Protein AF-A0A9D2TL88-F1 (afdb_monomer)

Organism: NCBI:txid2838752

Solvent-accessible surface area (backbone atoms only — not comparable to full-atom values): 6311 Å² total; per-residue (Å²): 135,86,83,82,78,78,70,80,78,76,72,84,81,68,47,79,46,78,68,51,81,41,80,43,57,55,88,46,75,70,46,76,49,70,79,45,53,99,51,47,31,24,42,31,40,39,42,44,40,79,73,83,78,79,82,76,79,81,73,78,80,76,81,83,74,78,72,68,45,76,46,79,54,99,91,41,84,45,78,46,69,63,75,74,74,82,76,72,70,91,79,123

pLDDT: mean 88.41, std 13.4, range [47.66, 98.81]

Mean predicted aligned error: 12.59 Å

Foldseek 3Di:
DDDDCPPDDDDDAAAEEEDEEAEDAQPDDWDWDFPDDPRHTHIYTYHYDDDDDDDDDDDDDDDDAADWDWDADPNDIDIHGPDPPPPPPPPD

Secondary structure (DSSP, 8-state):
---------PPPPPEEEEEEEEEE-TTSPPEEEE-S-SSEEEEEEEEEPPPPPPPPPPPPPPPPPPPPEEEEETTEEEEEPP-------S--

Structure (mmCIF, N/CA/C/O backbone):
data_AF-A0A9D2TL88-F1
#
_entry.id   AF-A0A9D2TL88-F1
#
loop_
_atom_site.group_PDB
_atom_site.id
_atom_site.type_symbol
_atom_site.label_atom_id
_atom_site.label_alt_id
_atom_site.label_comp_id
_atom_site.label_asym_id
_atom_site.label_entity_id
_atom_site.label_seq_id
_atom_site.pdbx_PDB_ins_code
_atom_site.Cartn_x
_atom_site.Cartn_y
_atom_site.Cartn_z
_atom_site.occupancy
_atom_site.B_iso_or_equiv
_atom_site.auth_seq_id
_atom_site.auth_comp_id
_atom_site.auth_asym_id
_atom_site.auth_atom_id
_atom_site.pdbx_PDB_model_num
ATOM 1 N N . MET A 1 1 ? -26.941 -18.211 61.215 1.00 56.06 1 MET A N 1
ATOM 2 C CA . MET A 1 1 ? -25.659 -17.731 60.655 1.00 56.06 1 MET A CA 1
ATOM 3 C C . MET A 1 1 ? -25.843 -17.661 59.146 1.00 56.06 1 MET A C 1
ATOM 5 O O . MET A 1 1 ? -25.938 -18.708 58.524 1.00 56.06 1 MET A O 1
ATOM 9 N N . ALA A 1 2 ? -26.055 -16.472 58.579 1.00 59.19 2 ALA A N 1
ATOM 10 C CA . ALA A 1 2 ? -26.278 -16.318 57.141 1.00 59.19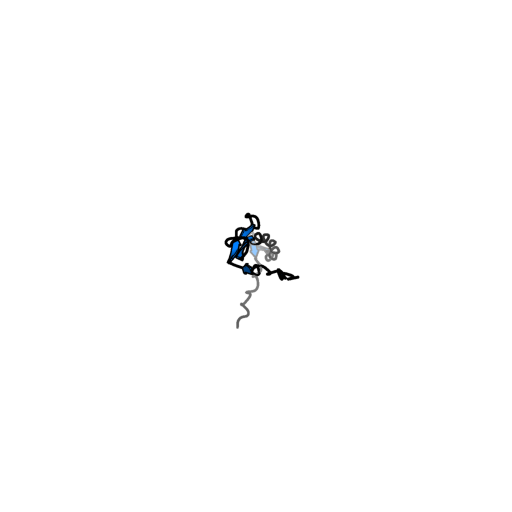 2 ALA A CA 1
ATOM 11 C C . ALA A 1 2 ? -24.931 -16.056 56.461 1.00 59.19 2 ALA A C 1
ATOM 13 O O . ALA A 1 2 ? -24.248 -15.094 56.807 1.00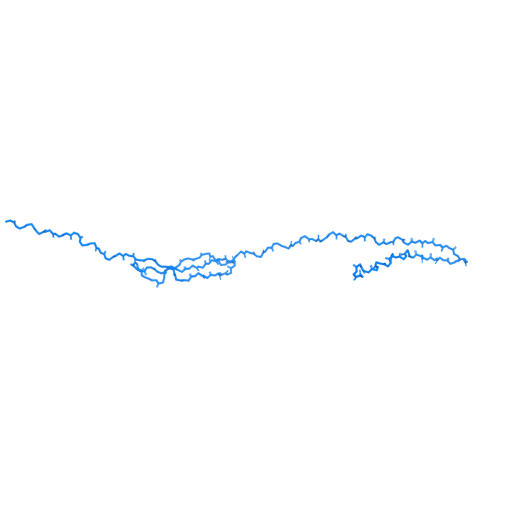 59.19 2 ALA A O 1
ATOM 14 N N . ARG A 1 3 ? -24.530 -16.928 55.534 1.00 74.88 3 ARG A N 1
ATOM 15 C CA . ARG A 1 3 ? -23.431 -16.640 54.612 1.00 74.88 3 ARG A CA 1
ATOM 16 C C . ARG A 1 3 ? -24.028 -15.894 53.425 1.00 74.88 3 ARG A C 1
ATOM 18 O O . ARG A 1 3 ? -24.833 -16.460 52.695 1.00 74.88 3 ARG A O 1
ATOM 25 N N . PHE A 1 4 ? -23.675 -14.620 53.295 1.00 75.94 4 PHE A N 1
ATOM 26 C CA . PHE A 1 4 ? -23.907 -13.854 52.077 1.00 75.94 4 PHE A CA 1
ATOM 27 C C . PHE A 1 4 ? -22.849 -14.286 51.067 1.00 75.94 4 PHE A C 1
ATOM 29 O O . PHE A 1 4 ? -21.672 -13.971 51.229 1.00 75.94 4 PHE A O 1
ATOM 36 N N . ASP A 1 5 ? -23.267 -15.060 50.072 1.00 74.31 5 ASP A N 1
ATOM 37 C CA . ASP A 1 5 ? -22.416 -15.408 48.945 1.00 74.31 5 ASP A CA 1
ATOM 38 C C . ASP A 1 5 ? -22.476 -14.251 47.942 1.00 74.31 5 ASP A C 1
ATOM 40 O O . ASP A 1 5 ? -23.455 -14.082 47.214 1.00 74.31 5 ASP A O 1
ATOM 44 N N . LEU A 1 6 ? -21.452 -13.394 47.961 1.00 72.56 6 LEU A N 1
ATOM 45 C CA . LEU A 1 6 ?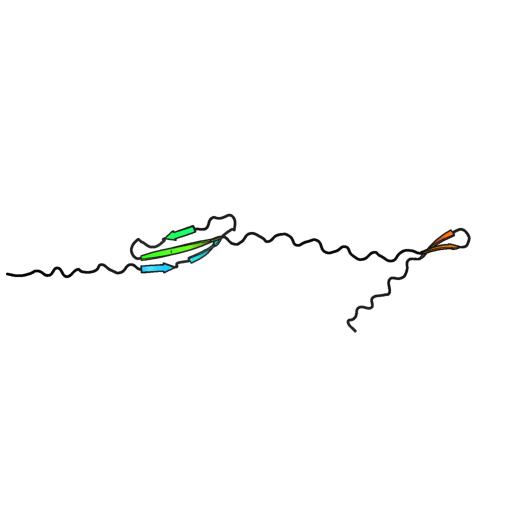 -21.238 -12.339 46.966 1.00 72.56 6 LEU A CA 1
ATOM 46 C C . LEU A 1 6 ? -20.655 -12.968 45.698 1.00 72.56 6 LEU A C 1
ATOM 48 O O . LEU A 1 6 ? -19.581 -12.556 45.256 1.00 72.56 6 LEU A O 1
ATOM 52 N N . GLY A 1 7 ? -21.325 -14.006 45.177 1.00 67.12 7 GLY A N 1
ATOM 53 C CA . GLY A 1 7 ? -20.900 -14.748 43.997 1.00 67.12 7 GLY A CA 1
ATOM 54 C C . GLY A 1 7 ? -20.383 -13.762 42.962 1.00 67.12 7 GLY A C 1
ATOM 55 O O . GLY A 1 7 ? -21.087 -12.818 42.606 1.00 67.12 7 GLY A O 1
ATOM 56 N N . SER A 1 8 ? -19.109 -13.906 42.602 1.00 69.88 8 SER A N 1
ATOM 57 C CA . SER A 1 8 ? -18.366 -12.912 41.837 1.00 69.88 8 SER A CA 1
ATOM 58 C C . SER A 1 8 ? -19.109 -12.609 40.543 1.00 69.88 8 SER A C 1
ATOM 60 O O . SER A 1 8 ? -19.087 -13.413 39.609 1.00 69.88 8 SER A O 1
ATOM 62 N N . VAL A 1 9 ? -19.791 -11.465 40.496 1.00 78.62 9 VAL A N 1
ATOM 63 C CA . VAL A 1 9 ? -20.420 -10.984 39.273 1.00 78.62 9 VAL A CA 1
ATOM 64 C C . VAL A 1 9 ? -19.281 -10.576 38.358 1.00 78.62 9 VAL A C 1
ATOM 66 O O . VAL A 1 9 ? -18.581 -9.595 38.610 1.00 78.62 9 VAL A O 1
ATOM 69 N N . GLN A 1 10 ? -19.046 -11.377 37.328 1.00 80.69 10 GLN A N 1
ATOM 70 C CA . GLN A 1 10 ? -18.081 -11.023 36.308 1.00 80.69 10 GLN A CA 1
ATOM 71 C C . GLN A 1 10 ? -18.623 -9.804 35.556 1.00 80.69 10 GLN A C 1
ATOM 73 O O . GLN A 1 10 ? -19.794 -9.779 35.171 1.00 80.69 10 GLN A O 1
ATOM 78 N N . GLY A 1 11 ? -17.793 -8.769 35.412 1.00 83.19 11 GLY A N 1
ATOM 79 C CA . GLY A 1 11 ? -18.157 -7.583 34.639 1.00 83.19 11 GLY A CA 1
ATOM 80 C C . GLY A 1 11 ? -18.451 -7.936 33.173 1.00 83.19 11 GLY A C 1
ATOM 81 O O . GLY A 1 11 ? -18.087 -9.027 32.723 1.00 83.19 11 GLY A O 1
ATOM 82 N N . PRO A 1 12 ? -19.102 -7.034 32.416 1.00 87.38 12 PRO A N 1
ATOM 83 C CA . PRO A 1 12 ? -19.336 -7.236 30.990 1.00 87.38 12 PRO A CA 1
ATOM 84 C C . PRO A 1 12 ? -18.041 -7.599 30.255 1.00 87.38 12 PRO A C 1
ATOM 86 O O . PRO A 1 12 ? -16.977 -7.054 30.550 1.00 87.38 12 PRO A O 1
ATOM 89 N N . ALA A 1 13 ? -18.128 -8.522 29.297 1.00 91.50 13 ALA A N 1
ATOM 90 C CA . ALA A 1 13 ? -16.982 -8.872 28.469 1.00 91.50 13 ALA A CA 1
ATOM 91 C C . ALA A 1 13 ? -16.578 -7.678 27.594 1.00 91.50 13 ALA A C 1
ATOM 93 O O . ALA A 1 13 ? -17.434 -7.041 26.979 1.00 91.50 13 ALA A O 1
ATOM 94 N N . ALA A 1 14 ? -15.275 -7.412 27.509 1.00 95.69 14 ALA A N 1
ATOM 95 C CA . ALA A 1 14 ? -14.757 -6.441 26.559 1.00 95.69 14 ALA A CA 1
ATOM 96 C C . ALA A 1 14 ? -14.827 -6.997 25.129 1.00 95.69 14 ALA A C 1
ATOM 98 O O . ALA A 1 14 ? -14.666 -8.200 24.903 1.00 95.69 14 ALA A O 1
ATOM 99 N N . THR A 1 15 ? -15.031 -6.114 24.157 1.00 97.12 15 THR A N 1
ATOM 100 C CA . THR A 1 15 ? -15.049 -6.459 22.730 1.00 97.12 15 THR A CA 1
ATOM 101 C C . THR A 1 15 ? -13.952 -5.722 21.977 1.00 97.12 15 THR A C 1
ATOM 103 O O . THR A 1 15 ? -13.591 -4.600 22.334 1.00 97.12 15 THR A O 1
ATOM 106 N N . VAL A 1 16 ? -13.450 -6.343 20.909 1.00 97.88 16 VAL A N 1
ATOM 107 C CA . VAL A 1 16 ? -12.519 -5.714 19.969 1.00 97.88 16 VAL A CA 1
ATOM 108 C C . VAL A 1 16 ? -13.029 -5.943 18.554 1.00 97.88 16 VAL A C 1
ATOM 110 O O . VAL A 1 16 ? -13.328 -7.075 18.175 1.00 97.88 16 VAL A O 1
ATOM 113 N N . ALA A 1 17 ? -13.098 -4.871 17.772 1.00 98.44 17 ALA A N 1
ATOM 114 C CA . ALA A 1 17 ? -13.446 -4.905 16.361 1.00 98.44 17 ALA A CA 1
ATOM 115 C C . ALA A 1 17 ? -12.382 -4.195 15.514 1.00 98.44 17 ALA A C 1
ATOM 117 O O . ALA A 1 17 ? -11.645 -3.330 15.994 1.00 98.44 17 ALA A O 1
ATOM 118 N N . VAL A 1 18 ? -12.327 -4.5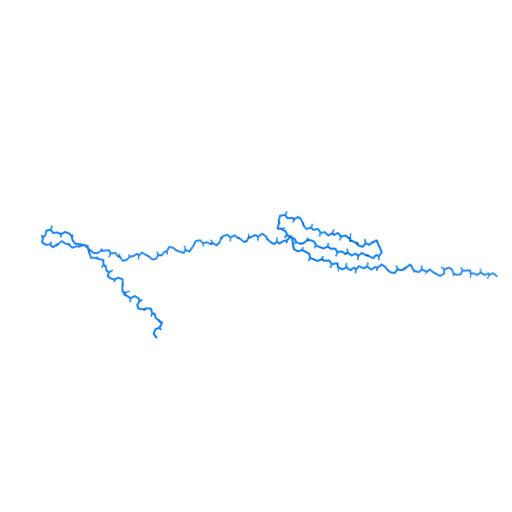47 14.229 1.00 98.38 18 VAL A N 1
ATOM 119 C CA . VAL A 1 18 ? -11.573 -3.789 13.225 1.00 98.38 18 VAL A CA 1
ATOM 120 C C . VAL A 1 18 ? -12.516 -2.772 12.598 1.00 98.38 18 VAL A C 1
ATOM 122 O O . VAL A 1 18 ? -13.582 -3.144 12.114 1.00 98.38 18 VAL A O 1
ATOM 125 N N . GLY A 1 19 ? -12.125 -1.498 12.626 1.00 98.00 19 GLY A N 1
ATOM 126 C CA . GLY A 1 19 ? -12.856 -0.419 11.969 1.00 98.00 19 GLY A CA 1
ATOM 127 C C . GLY A 1 19 ? -12.491 -0.344 10.491 1.00 98.00 19 GLY A C 1
ATOM 128 O O . GLY A 1 19 ? -13.142 -0.945 9.640 1.00 98.00 19 GLY A O 1
ATOM 129 N N . GLY A 1 20 ? -11.428 0.402 10.191 1.00 97.62 20 GLY A N 1
ATOM 130 C CA . GLY A 1 20 ? -10.907 0.578 8.841 1.00 97.62 20 GLY A CA 1
ATOM 131 C C . GLY A 1 20 ? -9.468 0.101 8.673 1.00 97.62 20 GLY A C 1
ATOM 132 O O . GLY A 1 20 ? -8.647 0.170 9.591 1.00 97.62 20 GLY A O 1
ATOM 133 N N . VAL A 1 21 ? -9.155 -0.320 7.450 1.00 98.50 21 VAL A N 1
ATOM 134 C CA . VAL A 1 21 ? -7.785 -0.531 6.982 1.00 98.50 21 VAL A CA 1
ATOM 135 C C . VAL A 1 21 ? -7.541 0.427 5.828 1.00 98.50 21 VAL A C 1
ATOM 137 O O . VAL A 1 21 ? -8.201 0.346 4.793 1.00 98.50 21 VAL A O 1
ATOM 140 N N . GLN A 1 22 ? -6.603 1.349 6.014 1.00 98.44 22 GLN A N 1
ATOM 141 C CA . GLN A 1 22 ? -6.233 2.336 5.012 1.00 98.44 22 GLN A CA 1
ATOM 142 C C . GLN A 1 22 ? -4.798 2.106 4.556 1.00 98.44 22 GLN A C 1
ATOM 144 O O . GLN A 1 22 ? -3.874 2.052 5.367 1.00 98.44 22 GLN A O 1
ATOM 149 N N . THR A 1 23 ? -4.595 2.040 3.243 1.00 98.38 23 THR A N 1
ATOM 150 C CA . THR A 1 23 ? -3.252 2.118 2.672 1.00 98.38 23 THR A CA 1
ATOM 151 C C . THR A 1 23 ? -2.816 3.577 2.570 1.00 98.38 23 THR A C 1
ATOM 153 O O . THR A 1 23 ? -3.528 4.399 1.993 1.00 98.38 23 THR A O 1
ATOM 156 N N . VAL A 1 24 ? -1.648 3.901 3.121 1.00 98.31 24 VAL A N 1
ATOM 157 C CA . VAL A 1 24 ? -1.075 5.258 3.136 1.00 98.31 24 VAL A CA 1
ATOM 158 C C . VAL A 1 24 ? 0.190 5.344 2.273 1.00 98.31 24 VAL A C 1
ATOM 160 O O . VAL A 1 24 ? 0.613 4.356 1.663 1.00 98.31 24 VAL A O 1
ATOM 163 N N . SER A 1 25 ? 0.785 6.538 2.167 1.00 97.56 25 SER A N 1
ATOM 164 C CA . SER A 1 25 ? 2.050 6.723 1.441 1.00 97.56 25 SER A CA 1
ATOM 165 C C . SER A 1 25 ? 3.161 5.851 2.036 1.00 97.56 25 SER A C 1
ATOM 167 O O . SER A 1 25 ? 3.147 5.566 3.229 1.00 97.56 25 SER A O 1
ATOM 169 N N . TYR A 1 26 ? 4.144 5.460 1.220 1.00 96.75 26 TYR A N 1
ATOM 170 C CA . TYR A 1 26 ? 5.261 4.619 1.676 1.00 96.75 26 TYR A CA 1
ATOM 171 C C . TYR A 1 26 ? 6.182 5.356 2.663 1.00 96.75 26 TYR A C 1
ATOM 173 O O . TYR A 1 26 ? 6.919 4.725 3.409 1.00 96.75 26 TYR A O 1
ATOM 181 N N . GLU A 1 27 ? 6.142 6.692 2.658 1.00 97.31 27 GLU A N 1
ATOM 182 C CA . GLU A 1 27 ? 6.908 7.556 3.565 1.00 97.31 27 GLU A CA 1
ATOM 183 C C . GLU A 1 27 ? 6.232 7.726 4.931 1.00 97.31 27 GLU A C 1
ATOM 185 O O . GLU A 1 27 ? 6.844 8.213 5.878 1.00 97.31 27 GLU A O 1
ATOM 190 N N . SER A 1 28 ? 4.953 7.362 5.040 1.00 97.88 28 SER A N 1
ATOM 191 C CA . SER A 1 28 ? 4.222 7.444 6.299 1.00 97.88 28 SER A CA 1
ATOM 192 C C . SER A 1 28 ? 4.581 6.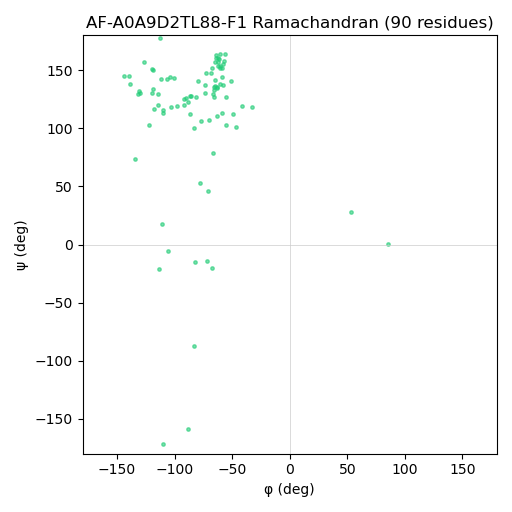249 7.190 1.00 97.88 28 SER A C 1
ATOM 194 O O . SER A 1 28 ? 4.692 5.133 6.681 1.00 97.88 28 SER A O 1
ATOM 196 N N . PRO A 1 29 ? 4.737 6.431 8.513 1.00 97.31 29 PRO A N 1
ATOM 197 C CA . PRO A 1 29 ? 4.906 5.308 9.426 1.00 97.31 29 PRO A CA 1
ATOM 198 C C . PRO A 1 29 ? 3.621 4.474 9.501 1.00 97.31 29 PRO A C 1
ATOM 200 O O . PRO A 1 29 ? 2.514 4.993 9.338 1.00 97.31 29 PRO A O 1
ATOM 203 N N . ALA A 1 30 ? 3.767 3.180 9.790 1.00 98.31 30 ALA A N 1
ATOM 204 C CA . ALA A 1 30 ? 2.624 2.348 10.143 1.00 98.31 30 ALA A CA 1
ATOM 205 C C . ALA A 1 30 ? 2.018 2.832 11.463 1.00 98.31 30 ALA A C 1
ATOM 207 O O . ALA A 1 30 ? 2.744 3.209 12.385 1.00 98.31 30 ALA A O 1
ATOM 208 N N . ASN A 1 31 ? 0.691 2.813 11.552 1.00 98.56 31 ASN A N 1
ATOM 209 C CA . ASN A 1 31 ? -0.008 3.300 12.730 1.00 98.56 31 ASN A CA 1
ATOM 210 C C . ASN A 1 31 ? -1.253 2.464 13.030 1.00 98.56 31 ASN A C 1
ATOM 212 O O . ASN A 1 31 ? -1.948 2.003 12.120 1.00 98.56 31 ASN A O 1
ATOM 216 N N . VAL A 1 32 ? -1.535 2.304 14.321 1.00 98.56 32 VAL A N 1
ATOM 217 C CA . VAL A 1 32 ? -2.749 1.675 14.841 1.00 98.56 32 VAL A CA 1
ATOM 218 C C . VAL A 1 32 ? -3.319 2.582 15.917 1.00 98.56 32 VAL A C 1
ATOM 220 O O . VAL A 1 32 ? -2.600 2.985 16.829 1.00 98.56 32 VAL A O 1
ATOM 223 N N . TYR A 1 33 ? -4.607 2.899 15.825 1.00 98.19 33 TYR A N 1
ATOM 224 C CA . TYR A 1 33 ? -5.278 3.751 16.805 1.00 98.19 33 TYR A CA 1
ATOM 225 C C . TYR A 1 33 ? -6.685 3.244 17.130 1.00 98.19 33 TYR A C 1
ATOM 227 O O . TYR A 1 33 ? -7.381 2.696 16.271 1.00 98.19 33 TYR A O 1
ATOM 235 N N . ASN A 1 34 ? -7.092 3.420 18.390 1.00 98.38 34 ASN A N 1
ATOM 236 C CA . ASN A 1 34 ? -8.419 3.052 18.878 1.00 98.38 34 ASN A CA 1
ATOM 237 C C . ASN A 1 34 ? -9.380 4.240 18.715 1.00 98.38 34 ASN A C 1
ATOM 239 O O . ASN A 1 34 ? -9.082 5.335 19.185 1.00 98.38 34 ASN A O 1
ATOM 243 N N . THR A 1 35 ? -10.520 4.026 18.057 1.00 98.31 35 THR A N 1
ATOM 244 C CA . THR A 1 35 ? -11.633 4.997 18.005 1.00 98.31 35 THR A CA 1
ATOM 245 C C . THR A 1 35 ? -12.823 4.594 18.871 1.00 98.31 35 THR A C 1
ATOM 247 O O . THR A 1 35 ? -13.791 5.344 18.949 1.00 98.31 35 THR A O 1
ATOM 250 N N . GLY A 1 36 ? -12.780 3.400 19.462 1.00 97.44 36 GLY A N 1
ATOM 251 C CA . GLY A 1 36 ? -13.710 2.959 20.495 1.00 97.44 36 GLY A CA 1
ATOM 252 C C . GLY A 1 36 ? -13.226 3.362 21.887 1.00 97.44 36 GLY A C 1
ATOM 253 O O . GLY A 1 36 ? -12.400 4.264 22.032 1.00 97.44 36 GLY A O 1
ATOM 254 N N . ASP A 1 37 ? -13.714 2.671 22.910 1.00 96.94 37 ASP A N 1
ATOM 255 C CA . ASP A 1 37 ? -13.307 2.893 24.300 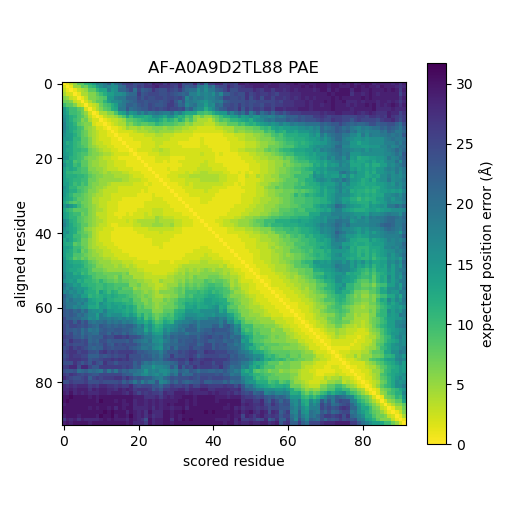1.00 96.94 37 ASP A CA 1
ATOM 256 C C . ASP A 1 37 ? -12.468 1.721 24.850 1.00 96.94 37 ASP A C 1
ATOM 258 O O . ASP A 1 37 ? -12.004 0.854 24.101 1.00 96.94 37 ASP A O 1
ATOM 262 N N . GLU A 1 38 ? -12.200 1.739 26.156 1.00 94.38 38 GLU A N 1
ATOM 263 C CA . GLU A 1 38 ? -11.397 0.733 26.864 1.00 94.38 38 GLU A CA 1
ATOM 264 C C . GLU A 1 38 ? -12.094 -0.630 27.031 1.00 94.38 38 GLU A C 1
ATOM 266 O O . GLU A 1 38 ? -11.440 -1.630 27.331 1.00 94.38 38 GLU A O 1
ATOM 271 N N . HIS A 1 39 ? -13.407 -0.694 26.809 1.00 95.06 39 HIS A N 1
ATOM 272 C CA . HIS A 1 39 ? -14.234 -1.894 26.919 1.00 95.06 39 HIS A CA 1
ATOM 273 C C . HIS A 1 39 ? -14.812 -2.346 25.565 1.00 95.06 39 HIS A C 1
ATOM 275 O O . HIS A 1 39 ? -15.135 -3.521 25.392 1.00 95.06 39 HIS A O 1
ATOM 281 N N . ALA A 1 40 ? -14.892 -1.454 24.581 1.00 97.25 40 ALA A N 1
ATOM 282 C CA . ALA A 1 40 ? -15.342 -1.704 23.220 1.00 97.25 40 ALA A CA 1
ATOM 283 C C . ALA A 1 40 ? -14.381 -1.051 22.216 1.00 97.25 40 ALA A C 1
ATOM 285 O O . ALA A 1 40 ? -14.678 -0.021 21.608 1.00 97.25 40 ALA A O 1
ATOM 286 N N . ALA A 1 41 ? -13.202 -1.652 22.049 1.00 98.38 41 ALA A N 1
ATOM 287 C CA . ALA A 1 41 ? -12.167 -1.108 21.182 1.00 98.38 41 ALA A CA 1
ATOM 288 C C . ALA A 1 41 ? -12.516 -1.287 19.697 1.00 98.38 41 ALA A C 1
ATOM 290 O O . ALA A 1 41 ? -12.915 -2.365 19.251 1.00 98.38 41 ALA A O 1
ATOM 291 N N . VAL A 1 42 ? -12.272 -0.238 18.913 1.00 98.69 42 VAL A N 1
ATOM 292 C CA . VAL A 1 42 ? -12.344 -0.265 17.450 1.00 98.69 42 VAL A CA 1
ATOM 293 C C . VAL A 1 42 ? -10.985 0.149 16.913 1.00 98.69 42 VAL A C 1
ATOM 295 O O . VAL A 1 42 ? -10.627 1.327 16.931 1.00 98.69 42 VAL A O 1
ATOM 298 N N . LEU A 1 43 ? -10.210 -0.836 16.466 1.00 98.75 43 LEU A N 1
ATOM 299 C CA . LEU A 1 43 ? -8.850 -0.621 15.989 1.00 98.75 43 LEU A CA 1
ATOM 300 C C . LEU A 1 43 ? -8.864 -0.260 14.505 1.00 98.75 43 LEU A C 1
ATOM 302 O O . LEU A 1 43 ? -9.438 -0.978 13.681 1.00 98.75 43 LEU A O 1
ATOM 306 N N . ASN A 1 44 ? -8.207 0.845 14.170 1.00 98.81 44 ASN A N 1
ATOM 307 C CA . ASN A 1 44 ? -8.007 1.300 12.801 1.00 98.81 44 ASN A CA 1
ATOM 308 C C . ASN A 1 44 ? -6.534 1.193 12.428 1.00 98.81 44 ASN A C 1
ATOM 310 O O . ASN A 1 44 ? -5.661 1.477 13.250 1.00 98.81 44 ASN A O 1
ATOM 314 N N . PHE A 1 45 ? -6.272 0.813 11.180 1.00 98.81 45 PHE A N 1
ATOM 315 C CA . PHE A 1 45 ? -4.934 0.522 10.682 1.00 98.81 45 PHE A CA 1
ATOM 316 C C . PHE A 1 45 ? -4.571 1.451 9.532 1.00 98.81 45 PHE A C 1
ATOM 318 O O . PHE A 1 45 ? -5.306 1.559 8.550 1.00 98.81 45 PHE A O 1
ATOM 325 N N . GLN A 1 46 ? -3.394 2.059 9.626 1.00 98.75 46 GLN A N 1
ATOM 326 C CA . GLN A 1 46 ? -2.734 2.735 8.517 1.00 98.75 46 GLN A CA 1
ATOM 327 C C . GLN A 1 46 ? -1.515 1.914 8.111 1.00 98.75 46 GLN A C 1
ATOM 329 O O . GLN A 1 46 ? -0.559 1.775 8.877 1.00 98.75 46 GLN A O 1
ATOM 334 N N . ILE A 1 47 ? -1.573 1.347 6.908 1.00 98.50 47 ILE A N 1
ATOM 335 C CA . ILE A 1 47 ? -0.558 0.446 6.363 1.00 98.50 47 ILE A CA 1
ATOM 336 C C . ILE A 1 47 ? 0.165 1.170 5.222 1.00 98.50 47 ILE A C 1
ATOM 338 O O . ILE A 1 47 ? -0.467 1.485 4.210 1.00 98.50 47 ILE A O 1
ATOM 342 N N . PRO A 1 48 ? 1.468 1.460 5.341 1.00 98.50 48 PRO A N 1
ATOM 343 C CA . PRO A 1 48 ? 2.223 2.079 4.258 1.00 98.50 48 PRO A CA 1
ATOM 344 C C . PRO A 1 48 ? 2.279 1.159 3.038 1.00 98.50 48 PRO A C 1
ATOM 346 O O . PRO A 1 48 ? 2.520 -0.044 3.165 1.00 98.50 48 PRO A O 1
ATOM 349 N N . ARG A 1 49 ? 2.066 1.713 1.840 1.00 97.69 49 ARG A N 1
ATOM 350 C CA . ARG A 1 49 ? 2.355 0.983 0.595 1.00 97.69 49 ARG A CA 1
ATOM 351 C C . ARG A 1 49 ? 3.857 0.711 0.472 1.00 97.69 49 ARG A C 1
ATOM 353 O O . ARG A 1 49 ? 4.668 1.450 1.023 1.00 97.69 49 ARG A O 1
ATOM 360 N N . GLY A 1 50 ? 4.231 -0.297 -0.312 1.00 96.50 50 GLY A N 1
ATOM 361 C CA . GLY A 1 50 ? 5.635 -0.508 -0.671 1.00 96.50 50 GLY A CA 1
ATOM 362 C C . GLY A 1 50 ? 6.212 0.669 -1.479 1.00 96.50 50 GLY A C 1
ATOM 363 O O . GLY A 1 50 ? 5.454 1.373 -2.160 1.00 96.50 50 GLY A O 1
ATOM 364 N N . PRO A 1 51 ? 7.537 0.899 -1.428 1.00 95.25 51 PRO A N 1
ATOM 365 C CA . PRO A 1 51 ? 8.187 1.871 -2.298 1.00 95.25 51 PRO A CA 1
ATOM 366 C C . PRO A 1 51 ? 8.039 1.464 -3.771 1.00 95.25 51 PRO A C 1
ATOM 368 O O . PRO A 1 51 ? 7.777 0.304 -4.099 1.00 95.25 51 PRO A O 1
ATOM 371 N N . LYS A 1 52 ? 8.223 2.426 -4.683 1.00 94.81 52 LYS A N 1
ATOM 372 C CA . LYS A 1 52 ? 8.307 2.118 -6.115 1.00 94.81 52 LYS A CA 1
ATOM 373 C C . LYS A 1 52 ? 9.491 1.172 -6.351 1.00 94.81 52 LYS A C 1
ATOM 375 O O . LYS A 1 52 ? 10.562 1.390 -5.792 1.00 94.81 52 LYS A O 1
ATOM 380 N N . GLY A 1 53 ? 9.298 0.164 -7.199 1.00 94.62 53 GLY A N 1
ATOM 381 C CA . GLY A 1 53 ? 10.387 -0.706 -7.638 1.00 94.62 53 GLY A CA 1
ATOM 382 C C . GLY A 1 53 ? 11.484 0.057 -8.385 1.00 94.62 53 GLY A C 1
ATOM 383 O O . GLY A 1 53 ? 11.264 1.159 -8.903 1.00 94.62 53 GLY A O 1
ATOM 384 N N . GLU A 1 54 ? 12.668 -0.543 -8.448 1.00 96.69 54 GLU A N 1
ATOM 385 C CA . GLU A 1 54 ? 13.800 0.011 -9.186 1.00 96.69 54 GLU A CA 1
ATOM 386 C C . GLU A 1 54 ? 13.499 0.114 -10.688 1.00 96.69 54 GLU A C 1
ATOM 388 O O . GLU A 1 54 ? 12.625 -0.567 -11.237 1.00 96.69 54 GLU A O 1
ATOM 393 N N . ARG A 1 55 ? 14.219 1.005 -11.376 1.00 96.06 55 ARG A N 1
ATOM 394 C CA . ARG A 1 55 ? 14.157 1.075 -12.837 1.00 96.06 55 ARG A CA 1
ATOM 395 C C . ARG A 1 55 ? 14.736 -0.223 -13.403 1.00 96.06 55 ARG A C 1
ATOM 397 O O . ARG A 1 55 ? 15.832 -0.609 -13.017 1.00 96.06 55 ARG A O 1
ATOM 404 N N . GLY A 1 56 ? 14.036 -0.833 -14.358 1.00 96.00 56 GLY A N 1
ATOM 405 C CA . GLY A 1 56 ? 14.564 -1.982 -15.092 1.00 96.00 56 GLY A CA 1
ATOM 406 C C . GLY A 1 56 ? 15.877 -1.666 -15.815 1.00 96.00 56 GLY A C 1
ATOM 407 O O . GLY A 1 56 ? 16.166 -0.509 -16.149 1.00 96.00 56 GLY A O 1
ATOM 408 N N . GLU A 1 57 ? 16.665 -2.706 -16.063 1.00 97.44 57 GLU A N 1
ATOM 409 C CA . GLU A 1 57 ? 17.925 -2.591 -16.789 1.00 97.44 57 GLU A CA 1
ATOM 410 C C . GLU A 1 57 ? 17.707 -2.062 -18.214 1.00 97.44 57 GLU A C 1
ATOM 412 O O . GLU A 1 57 ? 16.635 -2.200 -18.813 1.00 97.44 57 GLU A O 1
ATOM 417 N N . ARG A 1 58 ? 18.738 -1.419 -18.773 1.00 96.50 58 ARG A N 1
ATOM 418 C CA . ARG A 1 58 ? 18.731 -1.079 -20.197 1.00 96.50 58 ARG A CA 1
ATOM 419 C C . ARG A 1 58 ? 18.740 -2.386 -20.990 1.00 96.50 58 ARG A C 1
ATOM 421 O O . ARG A 1 58 ? 19.523 -3.274 -20.673 1.00 96.50 58 ARG A O 1
ATOM 428 N N . GLY A 1 59 ? 17.924 -2.459 -22.039 1.00 96.06 59 GLY A N 1
ATOM 429 C CA . GLY A 1 59 ? 17.990 -3.566 -22.988 1.00 96.06 59 GLY A CA 1
ATOM 430 C C . GLY A 1 59 ? 19.386 -3.721 -23.613 1.00 96.06 59 GLY A C 1
ATOM 431 O O . GLY A 1 59 ? 20.213 -2.800 -23.532 1.00 96.06 59 GLY A O 1
ATOM 432 N N . PRO A 1 60 ? 19.665 -4.875 -24.237 1.00 96.88 60 PRO A N 1
ATOM 433 C CA . PRO A 1 60 ? 20.904 -5.069 -24.978 1.00 96.88 60 PRO A CA 1
ATOM 434 C C . PRO A 1 60 ? 21.054 -4.006 -26.074 1.00 96.88 60 PRO A C 1
ATOM 436 O O . PRO A 1 60 ? 20.078 -3.390 -26.511 1.00 96.88 60 PRO A O 1
ATOM 439 N N . ALA A 1 61 ? 22.294 -3.770 -26.506 1.00 95.75 61 ALA A N 1
ATOM 440 C CA . ALA A 1 61 ? 22.515 -3.011 -27.730 1.00 95.75 61 ALA A CA 1
ATOM 441 C C . ALA A 1 61 ? 21.824 -3.734 -28.895 1.00 95.75 61 ALA A C 1
ATOM 443 O O . ALA A 1 61 ? 21.790 -4.964 -28.914 1.00 95.75 61 ALA A O 1
ATOM 444 N N . GLY A 1 62 ? 21.276 -2.968 -29.839 1.00 92.31 62 GLY A N 1
ATOM 445 C CA . GLY A 1 62 ? 20.829 -3.542 -31.104 1.00 92.31 62 GLY A CA 1
ATOM 446 C C . GLY A 1 62 ? 22.013 -4.114 -31.879 1.00 92.31 62 GLY A C 1
ATOM 447 O O . GLY A 1 62 ? 23.166 -3.741 -31.629 1.00 92.31 62 GLY A O 1
ATOM 448 N N . ASP A 1 63 ? 21.719 -5.004 -32.817 1.00 93.19 63 ASP A N 1
ATOM 449 C CA . ASP A 1 63 ? 22.740 -5.579 -33.682 1.00 93.19 63 ASP A CA 1
ATOM 450 C C . ASP A 1 63 ? 23.442 -4.496 -34.510 1.00 93.19 63 ASP A C 1
ATOM 452 O O . ASP A 1 63 ? 22.891 -3.428 -34.805 1.00 93.19 63 ASP A O 1
ATOM 456 N N . ALA A 1 64 ? 24.699 -4.759 -34.869 1.00 88.69 64 ALA A N 1
ATOM 457 C CA . ALA A 1 64 ? 25.418 -3.890 -35.785 1.00 88.69 64 ALA A CA 1
ATOM 458 C C . ALA A 1 64 ? 24.715 -3.895 -37.150 1.00 88.69 64 ALA A C 1
ATOM 460 O O . ALA A 1 64 ? 24.373 -4.953 -37.674 1.00 88.69 64 ALA A O 1
ATOM 461 N N . GLY A 1 65 ? 24.533 -2.709 -37.734 1.00 83.88 65 GLY A N 1
ATOM 462 C CA . GLY A 1 65 ? 24.007 -2.591 -39.091 1.00 83.88 65 GLY A CA 1
ATOM 463 C C . GLY A 1 65 ? 24.941 -3.218 -40.136 1.00 83.88 65 GLY A C 1
ATOM 464 O O . GLY A 1 65 ? 26.128 -3.437 -39.860 1.00 83.88 65 GLY A O 1
ATOM 465 N N . PRO A 1 66 ? 24.432 -3.483 -41.350 1.00 86.81 66 PRO A N 1
ATOM 466 C CA . PRO A 1 66 ? 25.226 -4.063 -42.425 1.00 86.81 66 PRO A CA 1
ATOM 467 C C . PRO A 1 66 ? 26.441 -3.185 -42.762 1.00 86.81 66 PRO A C 1
ATOM 469 O O . PRO A 1 66 ? 26.351 -1.957 -42.846 1.00 86.81 66 PRO A O 1
ATOM 472 N N . ALA A 1 67 ? 27.599 -3.821 -42.961 1.00 88.00 67 ALA A N 1
ATOM 473 C CA . ALA A 1 67 ? 28.824 -3.119 -43.329 1.00 88.00 67 ALA A CA 1
ATOM 474 C C . ALA A 1 67 ? 28.760 -2.652 -44.797 1.00 88.00 67 ALA A C 1
ATOM 476 O O . ALA A 1 67 ? 28.472 -3.474 -45.671 1.00 88.00 67 ALA A O 1
ATOM 477 N N . PRO A 1 68 ? 29.061 -1.376 -45.102 1.00 90.12 68 PRO A N 1
ATOM 478 C CA . PRO A 1 68 ? 29.108 -0.907 -46.479 1.00 90.12 68 PRO A CA 1
ATOM 479 C C . PRO A 1 68 ? 30.288 -1.519 -47.238 1.00 90.12 68 PRO A C 1
ATOM 481 O O . PRO A 1 68 ? 31.367 -1.746 -46.686 1.00 90.12 68 PRO A O 1
ATOM 484 N N . GLN A 1 69 ? 30.093 -1.731 -48.531 1.00 89.88 69 GLN A N 1
ATOM 485 C CA . GLN A 1 69 ? 31.124 -2.109 -49.488 1.00 89.88 69 GLN A CA 1
ATOM 486 C C . GLN A 1 69 ? 31.552 -0.870 -50.278 1.00 89.88 69 GLN A C 1
ATOM 488 O O . GLN A 1 69 ? 30.737 -0.005 -50.593 1.00 89.88 69 GLN A O 1
ATOM 493 N N . PHE A 1 70 ? 32.839 -0.774 -50.603 1.00 92.56 70 PHE A N 1
ATOM 494 C CA . PHE A 1 70 ? 33.410 0.376 -51.303 1.00 92.56 70 PHE A CA 1
ATOM 495 C C . PHE A 1 70 ? 34.000 -0.063 -52.640 1.00 92.56 70 PHE A C 1
ATOM 497 O O . PHE A 1 70 ? 34.738 -1.046 -52.695 1.00 92.56 70 PHE A O 1
ATOM 504 N N . GLU A 1 71 ? 33.712 0.680 -53.706 1.00 93.19 71 GLU A N 1
ATOM 505 C CA . GLU A 1 71 ? 34.178 0.366 -55.059 1.00 93.19 71 GLU A CA 1
ATOM 506 C C . GLU A 1 71 ? 34.619 1.633 -55.802 1.00 93.19 71 GLU A C 1
ATOM 508 O O . GLU A 1 71 ? 33.954 2.662 -55.736 1.00 93.19 71 GLU A O 1
ATOM 513 N N . LEU A 1 72 ? 35.732 1.571 -56.538 1.00 94.12 72 LEU A N 1
ATOM 514 C CA . LEU A 1 72 ? 36.170 2.653 -57.423 1.00 94.12 72 LEU A CA 1
ATOM 515 C C . LEU A 1 72 ? 35.742 2.342 -58.862 1.00 94.12 72 LEU A C 1
ATOM 517 O O . LEU A 1 72 ? 36.202 1.353 -59.430 1.00 94.12 72 LEU A O 1
ATOM 521 N N . ARG A 1 73 ? 34.912 3.193 -59.477 1.00 92.31 73 ARG A N 1
ATOM 522 C CA . ARG A 1 73 ? 34.490 3.058 -60.884 1.00 92.31 73 ARG A CA 1
ATOM 523 C C . ARG A 1 73 ? 34.671 4.385 -61.608 1.00 92.31 73 ARG A C 1
ATOM 525 O O . ARG A 1 73 ? 34.299 5.425 -61.081 1.00 92.31 73 ARG A O 1
ATOM 532 N N . GLU A 1 74 ? 35.287 4.360 -62.790 1.00 92.88 74 GLU A N 1
ATOM 533 C CA . GLU A 1 74 ? 35.487 5.556 -63.636 1.00 92.88 74 GLU A CA 1
ATOM 534 C C . GLU A 1 74 ? 36.169 6.744 -62.912 1.00 92.88 74 GLU A C 1
ATOM 536 O O . GLU A 1 74 ? 35.967 7.902 -63.258 1.00 92.88 74 GLU A O 1
ATOM 541 N N . GLY A 1 75 ? 36.991 6.469 -61.890 1.00 93.94 75 GLY A N 1
ATOM 542 C CA . GLY A 1 75 ? 37.648 7.498 -61.071 1.00 93.94 75 GLY A CA 1
ATOM 543 C C . GLY A 1 75 ? 36.810 8.043 -59.904 1.00 93.94 75 GLY A C 1
ATOM 544 O O . GLY A 1 75 ? 37.307 8.877 -59.149 1.00 93.94 75 GLY A O 1
ATOM 545 N N . HIS A 1 76 ? 35.584 7.553 -59.706 1.00 93.00 76 HIS A N 1
ATOM 546 C 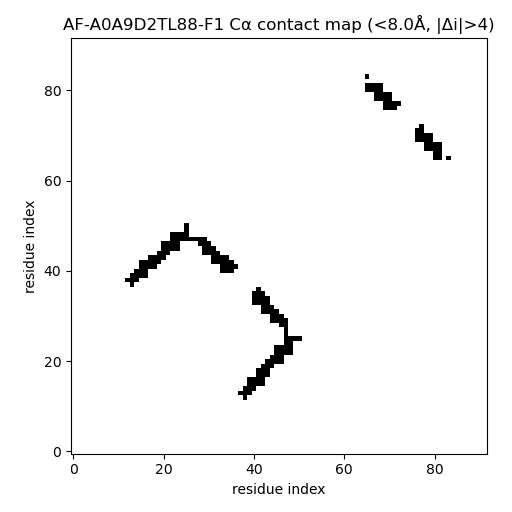CA . HIS A 1 76 ? 34.706 7.894 -58.586 1.00 93.00 76 HIS A CA 1
ATOM 547 C C . HIS A 1 76 ? 34.658 6.774 -57.534 1.00 93.00 76 HIS A C 1
ATOM 549 O O . HIS A 1 76 ? 34.695 5.591 -57.872 1.00 93.00 76 HIS A O 1
ATOM 555 N N . LEU A 1 77 ? 34.559 7.148 -56.252 1.00 94.56 77 LEU A N 1
ATOM 556 C CA . LEU A 1 77 ? 34.331 6.227 -55.132 1.00 94.56 77 LEU A CA 1
ATOM 557 C C . LEU A 1 77 ? 32.828 6.033 -54.907 1.00 94.56 77 LEU A C 1
ATOM 559 O O . LEU A 1 77 ? 32.112 6.995 -54.637 1.00 94.56 77 LEU A O 1
ATOM 563 N N . TYR A 1 78 ? 32.383 4.785 -54.976 1.00 89.69 78 TYR A N 1
ATOM 564 C CA . TYR A 1 78 ? 31.021 4.339 -54.718 1.00 89.69 78 TYR A CA 1
ATOM 565 C C . TYR A 1 78 ? 30.952 3.604 -53.382 1.00 89.69 78 TYR A C 1
ATOM 567 O O . TYR A 1 78 ? 31.860 2.852 -53.022 1.00 89.69 78 TYR A O 1
ATOM 575 N N . VAL A 1 79 ? 29.847 3.814 -52.670 1.00 91.62 79 VAL A N 1
ATOM 576 C CA . VAL A 1 79 ? 29.496 3.090 -51.446 1.00 91.62 79 VAL A CA 1
ATOM 577 C C . VAL A 1 79 ? 28.241 2.279 -51.743 1.00 91.62 79 VAL A C 1
ATOM 579 O O . VAL A 1 79 ? 27.218 2.852 -52.113 1.00 91.62 79 VAL A O 1
ATOM 582 N N . GLN A 1 80 ? 28.324 0.960 -51.606 1.00 87.44 80 GLN A N 1
ATOM 583 C CA . GLN A 1 80 ? 27.184 0.056 -51.681 1.00 87.44 80 GLN A CA 1
ATOM 584 C C . GLN A 1 80 ? 26.824 -0.366 -50.260 1.00 87.44 80 GLN A C 1
ATOM 586 O O . GLN A 1 80 ? 27.635 -0.966 -49.556 1.00 87.44 80 GLN A O 1
ATOM 591 N N . TYR A 1 81 ? 25.620 -0.032 -49.817 1.00 81.44 81 TYR A N 1
ATOM 592 C CA . TYR A 1 81 ? 25.081 -0.610 -48.594 1.00 81.44 81 TYR A CA 1
ATOM 593 C C . TYR A 1 81 ? 24.424 -1.938 -48.975 1.00 81.44 81 TYR A C 1
ATOM 595 O O . TYR A 1 81 ? 23.635 -1.935 -49.922 1.00 81.44 81 TYR A O 1
ATOM 603 N N . PRO A 1 82 ? 24.756 -3.059 -48.304 1.00 74.81 82 PRO A N 1
ATOM 604 C CA . PRO A 1 82 ? 23.999 -4.289 -48.474 1.00 74.81 82 PRO A CA 1
ATOM 605 C C . PRO A 1 82 ? 22.540 -3.964 -48.178 1.00 74.81 82 PRO A C 1
ATOM 607 O O . PRO A 1 82 ? 22.268 -3.372 -47.130 1.00 74.81 82 PRO A O 1
ATOM 610 N N . ASP A 1 83 ? 21.645 -4.299 -49.102 1.00 75.19 83 ASP A N 1
ATOM 611 C CA . ASP A 1 83 ? 20.212 -4.205 -48.852 1.00 75.19 83 ASP A CA 1
ATOM 612 C C . ASP A 1 83 ? 19.920 -5.113 -47.647 1.00 75.19 83 ASP A C 1
ATOM 614 O O . ASP A 1 83 ? 20.213 -6.313 -47.730 1.00 75.19 83 ASP A O 1
ATOM 618 N N . PRO A 1 84 ? 19.510 -4.573 -46.484 1.00 66.69 84 PRO A N 1
ATOM 619 C CA . PRO A 1 84 ? 19.086 -5.425 -45.390 1.00 66.69 84 PRO A CA 1
ATOM 620 C C . PRO A 1 84 ? 17.856 -6.140 -45.926 1.00 66.69 84 PRO A C 1
ATOM 622 O O . PRO A 1 84 ? 16.870 -5.463 -46.193 1.00 66.69 84 PRO A O 1
ATOM 625 N N . GLU A 1 85 ? 17.962 -7.449 -46.177 1.00 63.47 85 GLU A N 1
ATOM 626 C CA . GLU A 1 85 ? 16.867 -8.279 -46.688 1.00 63.47 85 GLU A CA 1
ATOM 627 C C . GLU A 1 85 ? 15.540 -7.749 -46.143 1.00 63.47 85 GLU A C 1
ATOM 629 O O . GLU A 1 85 ? 15.396 -7.642 -44.923 1.00 63.47 85 GLU A O 1
ATOM 634 N N . GLU A 1 86 ? 14.643 -7.318 -47.041 1.00 59.22 86 GLU A N 1
ATOM 635 C CA . GLU A 1 86 ? 13.287 -6.903 -46.701 1.00 59.22 86 GLU A CA 1
ATOM 636 C C . GLU A 1 86 ? 12.722 -7.976 -45.767 1.00 59.22 86 GLU A C 1
ATOM 638 O O . GLU A 1 86 ? 12.365 -9.069 -46.211 1.00 59.22 86 GLU A O 1
ATOM 643 N N . GLU A 1 87 ? 12.710 -7.710 -44.457 1.00 56.81 87 GLU A N 1
ATOM 644 C CA . GLU A 1 87 ? 11.987 -8.530 -43.496 1.00 56.81 87 GLU A CA 1
ATOM 645 C C . GLU A 1 87 ? 10.505 -8.328 -43.819 1.00 56.81 87 GLU A C 1
ATOM 647 O O . GLU A 1 87 ? 9.813 -7.523 -43.195 1.00 56.81 87 GLU A O 1
ATOM 652 N N . GLU A 1 88 ? 10.031 -9.012 -44.864 1.00 60.59 88 GLU A N 1
ATOM 653 C CA . GLU A 1 88 ? 8.621 -9.203 -45.156 1.00 60.59 88 GLU A CA 1
ATOM 654 C C . GLU A 1 88 ? 7.996 -9.684 -43.842 1.00 60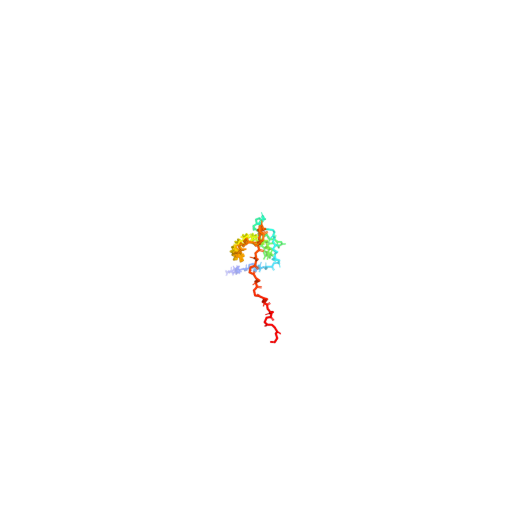.59 88 GLU A C 1
ATOM 656 O O . GLU A 1 88 ? 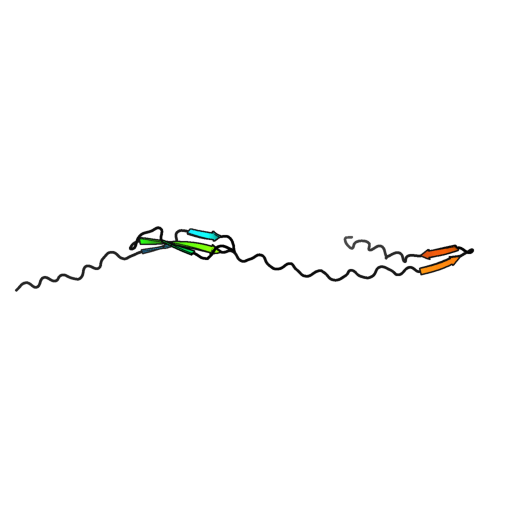8.353 -10.754 -43.329 1.00 60.59 88 GLU A O 1
ATOM 661 N N . PRO A 1 89 ? 7.137 -8.872 -43.208 1.00 55.34 89 PRO A N 1
ATOM 662 C CA . PRO A 1 89 ? 6.682 -9.176 -41.871 1.00 55.34 89 PRO A CA 1
ATOM 663 C C . PRO A 1 89 ? 5.852 -10.464 -41.926 1.00 55.34 89 PRO A C 1
ATOM 665 O O . PRO A 1 89 ? 4.909 -10.576 -42.706 1.00 55.34 89 PRO A O 1
ATOM 668 N N . ALA A 1 90 ? 6.208 -11.443 -41.090 1.00 56.06 90 ALA A N 1
ATOM 669 C CA . ALA A 1 90 ? 5.663 -12.805 -41.083 1.00 56.06 90 ALA A CA 1
ATOM 670 C C . ALA A 1 90 ? 4.204 -12.912 -40.575 1.00 56.06 90 ALA A C 1
ATOM 672 O O . ALA A 1 90 ? 3.894 -13.761 -39.740 1.00 56.06 90 ALA A O 1
ATOM 673 N N . TRP A 1 91 ? 3.303 -12.040 -41.036 1.00 62.19 91 TRP A N 1
ATOM 674 C CA . TRP A 1 91 ? 1.865 -12.109 -40.749 1.00 62.19 91 TRP A CA 1
ATOM 675 C C . TRP A 1 91 ? 0.993 -12.463 -41.965 1.00 62.19 91 TRP A C 1
ATOM 677 O O . TRP A 1 91 ? -0.219 -12.269 -41.897 1.00 62.19 91 TRP A O 1
ATOM 687 N N . ALA A 1 92 ? 1.567 -13.022 -43.036 1.00 47.66 92 ALA A N 1
ATOM 688 C CA . ALA A 1 92 ? 0.786 -13.668 -44.099 1.00 47.66 92 ALA A CA 1
ATOM 689 C C . ALA A 1 92 ? 0.259 -15.050 -43.673 1.00 47.66 92 ALA A C 1
ATOM 691 O O . ALA A 1 92 ? 1.060 -15.855 -43.143 1.00 47.66 92 ALA A O 1
#

Sequence (92 aa):
MARFDLGSVQGPAATVAVGGVQTVSYESPANVYNTGDEHAAVLNFQIPRGPKGERGERGPAGDAGPAPQFELREGHLYVQYPDPEEEEPAWA

Nearest PDB structures (foldseek):
  6m39-assembly1_A  TM=3.311E-01  e=6.504E+00  Swine acute diarrhea syndrome coronavirus
  7wp9-assembly1_B  TM=1.891E-01  e=5.349E+00  Severe acute respiratory syndrome coronavirus 2
  7wp9-assembly1_C  TM=1.835E-01  e=5.709E+00  Severe acute respiratory syndrome coronavirus 2

Radius of gyration: 39.23 Å; Cα contacts (8 Å, |Δi|>4): 99; chains: 1; bounding box: 64×26×124 Å